Protein AF-A7T9H0-F1 (afdb_monomer_lite)

InterPro domains:
  IPR024317 Dynein heavy chain, AAA module D4 [PF12780] (2-91)
  IPR024743 Dynein heavy chain, coiled coil stalk [PF12777] (94-175)
  IPR026983 Dynein heavy chain [PTHR22878] (1-92)
  IPR027417 P-loop containing nucleoside triphosphate hydrolase [G3DSA:3.40.50.300] (1-113)

Foldseek 3Di:
DDQEAEQEDDDDVPDDPLNLLVSVLVVLCVCALVVRRYDYDDDPVNPPDPVSVVQVVCCVPPVDGPPSDDPVSVVVSLVSRVVVCVVVVNDPQDDPDDVSVVVLVPDPCNVVCLVPPPLQPDDPVNLVVCVVLVPDPCLDLVNVCVVPVVVSVVSVSSVVSSVSNVVSVVCVVVVD

Organism: Nematostella vectensis (NCBI:txid45351)

Structure (mmCIF, N/CA/C/O backbone):
data_AF-A7T9H0-F1
#
_entry.id   AF-A7T9H0-F1
#
loop_
_atom_site.group_PDB
_atom_site.id
_atom_site.type_symbol
_atom_site.label_atom_id
_atom_site.label_alt_id
_atom_site.label_comp_id
_atom_site.label_asym_id
_atom_site.label_entity_id
_atom_site.label_seq_id
_atom_site.pdbx_PDB_ins_code
_atom_site.Cartn_x
_atom_site.Cartn_y
_atom_site.Cartn_z
_atom_site.occupancy
_atom_site.B_iso_or_equiv
_atom_site.auth_seq_id
_atom_site.auth_comp_id
_atom_site.auth_asym_id
_atom_site.auth_atom_id
_atom_site.pdbx_PDB_model_num
ATOM 1 N N . MET A 1 1 ? -24.274 -22.490 3.504 1.00 41.00 1 MET A N 1
ATOM 2 C CA . MET A 1 1 ? -24.130 -21.445 4.538 1.00 41.00 1 MET A CA 1
ATOM 3 C C . MET A 1 1 ? -22.995 -20.549 4.092 1.00 41.00 1 MET A C 1
ATOM 5 O O . MET A 1 1 ? -21.945 -21.077 3.752 1.00 41.00 1 MET A O 1
ATOM 9 N N . SER A 1 2 ? -23.255 -19.256 3.930 1.00 52.38 2 SER A N 1
ATOM 10 C CA . SER A 1 2 ? -22.350 -18.300 3.282 1.00 52.38 2 SER A CA 1
ATOM 11 C C . SER A 1 2 ? -20.973 -18.296 3.957 1.00 52.38 2 SER A C 1
ATOM 13 O O . SER A 1 2 ? -20.892 -18.159 5.170 1.00 52.38 2 SER A O 1
ATOM 15 N N . ALA A 1 3 ? -19.904 -18.488 3.180 1.00 75.00 3 ALA A N 1
ATOM 16 C CA . ALA A 1 3 ? -18.542 -18.778 3.648 1.00 75.00 3 ALA A CA 1
ATOM 17 C C . ALA A 1 3 ? -17.774 -17.558 4.208 1.00 75.00 3 ALA A C 1
ATOM 19 O O . ALA A 1 3 ? -16.554 -17.488 4.072 1.00 75.00 3 ALA A O 1
ATOM 20 N N . TYR A 1 4 ? -18.482 -16.592 4.799 1.00 85.00 4 TYR A N 1
ATOM 21 C CA . TYR A 1 4 ? -17.909 -15.348 5.310 1.00 85.00 4 TYR A CA 1
ATOM 22 C C . TYR A 1 4 ? -18.081 -15.256 6.824 1.00 85.00 4 TYR A C 1
ATOM 24 O O . TYR A 1 4 ? -19.176 -15.457 7.352 1.00 85.00 4 TYR A O 1
ATOM 32 N N . LYS A 1 5 ? -16.997 -14.916 7.517 1.00 90.62 5 LYS A N 1
ATOM 33 C CA . LYS A 1 5 ? -16.982 -14.631 8.947 1.00 90.62 5 LYS A CA 1
ATOM 34 C C . LYS A 1 5 ? -17.479 -13.211 9.187 1.00 90.62 5 LYS A C 1
ATOM 36 O O . LYS A 1 5 ? -16.995 -12.274 8.565 1.00 90.62 5 LYS A O 1
ATOM 41 N N . CYS A 1 6 ? -18.441 -13.045 10.086 1.00 93.19 6 CYS A N 1
ATOM 42 C CA . CYS A 1 6 ? -18.877 -11.719 10.509 1.00 93.19 6 CYS A CA 1
ATOM 43 C C . CYS A 1 6 ? -17.947 -11.215 11.619 1.00 93.19 6 CYS A C 1
ATOM 45 O O . CYS A 1 6 ? -17.745 -11.914 12.612 1.00 93.19 6 CYS A O 1
ATOM 47 N N . PHE A 1 7 ? -17.390 -10.021 11.447 1.00 95.94 7 PHE A N 1
ATOM 48 C CA . PHE A 1 7 ? -16.675 -9.277 12.476 1.00 95.94 7 PHE A CA 1
ATOM 49 C C . PHE A 1 7 ? -17.556 -8.100 12.898 1.00 95.94 7 PHE A C 1
ATOM 51 O O . PHE A 1 7 ? -18.021 -7.340 12.050 1.00 95.94 7 PHE A O 1
ATOM 58 N N . GLN A 1 8 ? -17.799 -7.955 14.196 1.00 94.31 8 GLN A N 1
ATOM 59 C CA . GLN A 1 8 ? -18.547 -6.846 14.786 1.00 94.31 8 GLN A CA 1
ATOM 60 C C . GLN A 1 8 ? -17.757 -6.302 15.967 1.00 94.31 8 GLN A C 1
ATOM 62 O O . GLN A 1 8 ? -17.102 -7.074 16.666 1.00 94.31 8 GLN A O 1
ATOM 67 N N . ILE A 1 9 ? -17.842 -4.992 16.201 1.00 94.38 9 ILE A N 1
ATOM 68 C CA . ILE A 1 9 ? -17.275 -4.405 17.415 1.00 94.38 9 ILE A CA 1
ATOM 69 C C . ILE A 1 9 ? -18.249 -4.535 18.586 1.00 94.38 9 ILE A C 1
ATOM 71 O O . ILE A 1 9 ? -19.459 -4.341 18.446 1.00 94.38 9 ILE A O 1
ATOM 75 N N . GLU A 1 10 ? -17.715 -4.849 19.759 1.00 91.81 10 GLU A N 1
ATOM 76 C CA . GLU A 1 10 ? -18.489 -4.945 20.992 1.00 91.81 10 GLU A CA 1
ATOM 77 C C . GLU A 1 10 ? -18.168 -3.741 21.872 1.00 91.81 10 GLU A C 1
ATOM 79 O O . GLU A 1 10 ? -17.072 -3.620 22.423 1.00 91.81 10 GLU A O 1
ATOM 84 N N . LEU A 1 11 ? -19.135 -2.830 22.006 1.00 92.94 11 LEU A N 1
ATOM 85 C CA . LEU A 1 11 ? -18.966 -1.673 22.875 1.00 92.94 11 LEU A CA 1
ATOM 86 C C . LEU A 1 11 ? -18.857 -2.131 24.330 1.00 92.94 11 LEU A C 1
ATOM 88 O O . LEU A 1 11 ? -19.768 -2.747 24.886 1.00 92.94 11 LEU A O 1
ATOM 92 N N . THR A 1 12 ? -17.750 -1.769 24.966 1.00 92.88 12 THR A N 1
ATOM 93 C CA . THR A 1 12 ? -17.538 -1.953 26.402 1.00 92.88 12 THR A CA 1
ATOM 94 C C . THR A 1 12 ? -17.593 -0.612 27.127 1.00 92.88 12 THR A C 1
ATOM 96 O O . THR A 1 12 ? -17.593 0.466 26.526 1.00 92.88 12 THR A O 1
ATOM 99 N N . ARG A 1 13 ? -17.683 -0.645 28.460 1.00 93.38 13 ARG A N 1
ATOM 100 C CA . ARG A 1 13 ? -17.658 0.588 29.250 1.00 93.38 13 ARG A CA 1
ATOM 101 C C . ARG A 1 13 ? -16.301 1.277 29.070 1.00 93.38 13 ARG A C 1
ATOM 103 O O . ARG A 1 13 ? -15.289 0.725 29.484 1.00 93.38 13 ARG A O 1
ATOM 110 N N . GLY A 1 14 ? -16.313 2.495 28.531 1.00 91.62 14 GLY A N 1
ATOM 111 C CA . GLY A 1 14 ? -15.094 3.256 28.238 1.00 91.62 14 GLY A CA 1
ATOM 112 C C . GLY A 1 14 ? -14.502 2.979 26.856 1.00 91.62 14 GLY A C 1
ATOM 113 O O . GLY A 1 14 ? -13.351 3.328 26.633 1.00 91.62 14 GLY A O 1
ATOM 114 N N . TYR A 1 15 ? -15.264 2.362 25.949 1.00 95.19 15 TYR A N 1
ATOM 115 C CA . TYR A 1 15 ? -14.856 2.203 24.557 1.00 95.19 15 TYR A CA 1
ATOM 116 C C . TYR A 1 15 ? -14.623 3.569 23.906 1.00 95.19 15 TYR A C 1
ATOM 118 O O . TYR A 1 15 ? -15.530 4.402 23.863 1.00 95.19 15 TYR A O 1
ATOM 126 N N . ASP A 1 16 ? -13.407 3.789 23.426 1.00 95.81 16 ASP A N 1
ATOM 127 C CA . ASP A 1 16 ? -12.950 5.041 22.839 1.00 95.81 16 ASP A CA 1
ATOM 128 C C . ASP A 1 16 ? -12.331 4.805 21.451 1.00 95.81 16 ASP A C 1
ATOM 130 O O . ASP A 1 16 ? -12.377 3.708 20.889 1.00 95.81 16 ASP A O 1
ATOM 134 N N . TYR A 1 17 ? -11.751 5.857 20.876 1.00 96.50 17 TYR A N 1
ATOM 135 C CA . TYR A 1 17 ? -11.111 5.793 19.564 1.00 96.50 17 TYR A CA 1
ATOM 136 C C . TYR A 1 17 ? -9.900 4.864 19.501 1.00 96.50 17 TYR A C 1
ATOM 138 O O . TYR A 1 17 ? -9.672 4.217 18.478 1.00 96.50 17 TYR A O 1
ATOM 146 N N . SER A 1 18 ? -9.156 4.738 20.599 1.00 96.06 18 SER A N 1
ATOM 147 C CA . SER A 1 18 ? -8.031 3.810 20.675 1.00 96.06 18 SER A CA 1
ATOM 148 C C . SER A 1 18 ? -8.525 2.364 20.628 1.00 96.06 18 SER A C 1
ATOM 150 O O . SER A 1 18 ? -8.053 1.570 19.815 1.00 96.06 18 SER A O 1
ATOM 152 N N . ALA A 1 19 ? -9.549 2.039 21.427 1.00 96.94 19 ALA A N 1
ATOM 153 C CA . ALA A 1 19 ? -10.170 0.715 21.429 1.00 96.94 19 ALA A CA 1
ATOM 154 C C . ALA A 1 19 ? -10.729 0.332 20.047 1.00 96.94 19 ALA A C 1
ATOM 156 O O . ALA A 1 19 ? -10.549 -0.802 19.601 1.00 96.94 19 ALA A O 1
ATOM 157 N N . PHE A 1 20 ? -11.338 1.288 19.341 1.00 97.50 20 PHE A N 1
ATOM 158 C CA . PHE A 1 20 ? -11.800 1.086 17.969 1.00 97.50 20 PHE A CA 1
ATOM 159 C C . PHE A 1 20 ? -10.672 0.750 17.000 1.00 97.50 20 PHE A C 1
ATOM 161 O O . PHE A 1 20 ? -10.762 -0.230 16.260 1.00 97.50 20 PHE A O 1
ATOM 168 N N . ARG A 1 21 ? -9.578 1.513 17.034 1.00 97.31 21 ARG A N 1
ATOM 169 C CA . ARG A 1 21 ? -8.404 1.237 16.198 1.00 97.31 21 ARG A CA 1
ATOM 170 C C . ARG A 1 21 ? -7.785 -0.125 16.506 1.00 97.31 21 ARG A C 1
ATOM 172 O O . ARG A 1 21 ? -7.399 -0.831 15.578 1.00 97.31 21 ARG A O 1
ATOM 179 N N . GLU A 1 22 ? -7.773 -0.553 17.764 1.00 97.12 22 GLU A N 1
ATOM 180 C CA . GLU A 1 22 ? -7.350 -1.908 18.134 1.00 97.12 22 GLU A CA 1
ATOM 181 C C . GLU A 1 22 ? -8.261 -3.000 17.546 1.00 97.12 22 GLU A C 1
ATOM 183 O O . GLU A 1 22 ? -7.778 -4.042 17.096 1.00 97.12 22 GLU A O 1
ATOM 188 N N . ASP A 1 23 ? -9.575 -2.777 17.475 1.00 97.44 23 ASP A N 1
ATOM 189 C CA . ASP A 1 23 ? -10.478 -3.706 16.788 1.00 97.44 23 ASP A CA 1
ATOM 190 C C . AS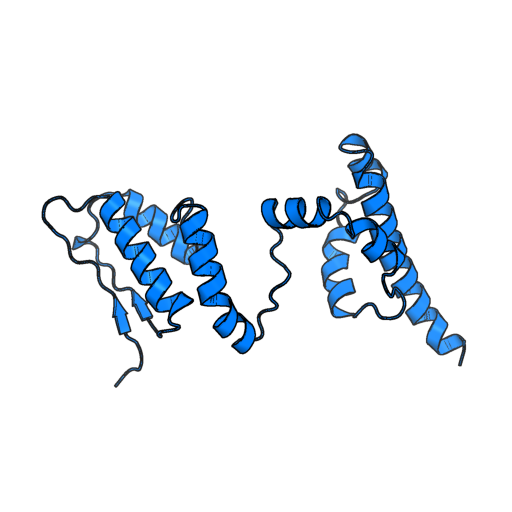P A 1 23 ? -10.274 -3.705 15.269 1.00 97.44 23 ASP A C 1
ATOM 192 O O . ASP A 1 23 ? -10.310 -4.772 14.649 1.00 97.44 23 ASP A O 1
ATOM 196 N N . LEU A 1 24 ? -9.966 -2.553 14.666 1.00 97.25 24 LEU A N 1
ATOM 197 C CA . LEU A 1 24 ? -9.572 -2.490 13.258 1.00 97.25 24 LEU A CA 1
ATOM 198 C C . LEU A 1 24 ? -8.290 -3.290 13.002 1.00 97.25 24 LEU A C 1
ATOM 200 O O . LEU A 1 24 ? -8.257 -4.080 12.061 1.00 97.25 24 LEU A O 1
ATOM 204 N N . LYS A 1 25 ? -7.260 -3.178 13.853 1.00 97.12 25 LYS A N 1
ATOM 205 C CA . LYS A 1 25 ? -6.042 -4.005 13.732 1.00 97.12 25 LYS A CA 1
ATOM 206 C C . LYS A 1 25 ? -6.375 -5.501 13.711 1.00 97.12 25 LYS A C 1
ATOM 208 O O . LYS A 1 25 ? -5.878 -6.230 12.852 1.00 97.12 25 LYS A O 1
ATOM 213 N N . LYS A 1 26 ? -7.262 -5.960 14.604 1.00 96.31 26 LYS A N 1
ATOM 214 C CA . LYS A 1 26 ? -7.730 -7.361 14.630 1.00 96.31 26 LYS A CA 1
ATOM 215 C C . LYS A 1 26 ? -8.487 -7.737 13.357 1.00 96.31 26 LYS A C 1
ATOM 217 O O . LYS A 1 26 ? -8.290 -8.837 12.844 1.00 96.31 26 LYS A O 1
ATOM 222 N N . LEU A 1 27 ? -9.337 -6.847 12.844 1.00 96.44 27 LEU A N 1
ATOM 223 C CA . LEU A 1 27 ? -10.040 -7.047 11.577 1.00 96.44 27 LEU A CA 1
ATOM 224 C C . LEU A 1 27 ? -9.047 -7.232 10.418 1.00 96.44 27 LEU A C 1
ATOM 226 O O . LEU A 1 27 ? -9.186 -8.184 9.651 1.00 96.44 27 LEU A O 1
ATOM 230 N N . TYR A 1 28 ? -8.027 -6.373 10.318 1.00 94.88 28 TYR A N 1
ATOM 231 C CA . TYR A 1 28 ? -6.967 -6.478 9.308 1.00 94.88 28 TYR A CA 1
ATOM 232 C C . TYR A 1 28 ? -6.157 -7.773 9.433 1.00 94.88 28 TYR A C 1
ATOM 234 O O . TYR A 1 28 ? -5.826 -8.383 8.417 1.00 94.88 28 TYR A O 1
ATOM 242 N N . ASP A 1 29 ? -5.869 -8.233 10.651 1.00 94.81 29 ASP A N 1
ATOM 243 C CA . ASP A 1 29 ? -5.200 -9.519 10.876 1.00 94.81 29 ASP A CA 1
ATOM 244 C C . ASP A 1 29 ? -6.064 -10.700 10.398 1.00 94.81 29 ASP A C 1
ATOM 246 O O . ASP A 1 29 ? -5.598 -11.563 9.653 1.00 94.81 29 ASP A O 1
ATOM 250 N N . VAL A 1 30 ? -7.350 -10.721 10.758 1.00 94.44 30 VAL A N 1
ATOM 251 C CA . VAL A 1 30 ? -8.275 -11.792 10.356 1.00 94.44 30 VAL A CA 1
ATOM 252 C C . VAL A 1 30 ? -8.483 -11.819 8.840 1.00 94.44 30 VAL A C 1
ATOM 254 O O . VAL A 1 30 ? -8.362 -12.875 8.218 1.00 94.44 30 VAL A O 1
ATOM 257 N N . ALA A 1 31 ? -8.764 -10.668 8.234 1.00 93.62 31 ALA A N 1
ATOM 258 C CA . ALA A 1 31 ? -9.052 -10.593 6.807 1.00 93.62 31 ALA A CA 1
ATOM 259 C C . ALA A 1 31 ? -7.786 -10.722 5.946 1.00 93.62 31 ALA A C 1
ATOM 261 O O . ALA A 1 31 ? -7.791 -11.411 4.929 1.00 93.62 31 ALA A O 1
ATOM 262 N N . GLY A 1 32 ? -6.703 -10.055 6.347 1.00 91.00 32 GLY A N 1
ATOM 263 C CA . GLY A 1 32 ? -5.474 -9.952 5.565 1.00 91.00 32 GLY A CA 1
ATOM 264 C C . GLY A 1 32 ? -4.472 -11.058 5.868 1.00 91.00 32 GLY A C 1
ATOM 265 O O . GLY A 1 32 ? -4.073 -11.787 4.965 1.00 91.00 32 GLY A O 1
ATOM 266 N N . VAL A 1 33 ? -4.043 -11.182 7.127 1.00 92.81 33 VAL A N 1
ATOM 267 C CA . VAL A 1 33 ? -2.957 -12.103 7.514 1.00 92.81 33 VAL A CA 1
ATOM 268 C C . VAL A 1 33 ? -3.441 -13.551 7.525 1.00 92.81 33 VAL A C 1
ATOM 270 O O . VAL A 1 33 ? -2.783 -14.429 6.972 1.00 92.81 33 VAL A O 1
ATOM 273 N N . LYS A 1 34 ? -4.607 -13.807 8.125 1.00 92.38 34 LYS A N 1
ATOM 274 C CA . LYS A 1 34 ? -5.209 -15.149 8.161 1.00 92.38 34 LYS A CA 1
ATOM 275 C C . LYS A 1 34 ? -5.936 -15.512 6.864 1.00 92.38 34 LYS A C 1
ATOM 277 O O . LYS A 1 34 ? -6.234 -16.685 6.656 1.00 92.38 34 LYS A O 1
ATOM 282 N N . GLY A 1 35 ? -6.216 -14.530 6.003 1.00 90.62 35 GLY A N 1
ATOM 283 C CA . GLY A 1 35 ? -6.908 -14.739 4.730 1.00 90.62 35 GLY A CA 1
ATOM 284 C C . GLY A 1 35 ? -8.357 -15.200 4.883 1.00 90.62 35 GLY A C 1
ATOM 285 O O . GLY A 1 35 ? -8.891 -15.863 3.993 1.00 90.62 35 GLY A O 1
ATOM 286 N N . GLU A 1 36 ? -8.999 -14.912 6.018 1.00 92.44 36 GLU A N 1
ATOM 287 C CA . GLU A 1 36 ? -10.381 -15.318 6.251 1.00 92.44 36 GLU A CA 1
ATOM 288 C C . GLU A 1 36 ? -11.333 -14.362 5.521 1.00 92.44 36 GLU A C 1
ATOM 290 O O . GLU A 1 36 ? -11.334 -13.152 5.760 1.00 92.44 36 GLU A O 1
ATOM 295 N N . ASN A 1 37 ? -12.200 -14.906 4.664 1.00 91.94 37 ASN A N 1
ATOM 296 C CA . ASN A 1 37 ? -13.285 -14.148 4.042 1.00 91.94 37 ASN A CA 1
ATOM 297 C C . ASN A 1 37 ? -14.150 -13.501 5.131 1.00 91.94 37 ASN A C 1
ATOM 299 O O . ASN A 1 37 ? -14.877 -14.199 5.839 1.00 91.94 37 ASN A O 1
ATOM 303 N N . THR A 1 38 ? -14.071 -12.178 5.270 1.00 94.25 38 THR A N 1
ATOM 304 C CA . THR A 1 38 ? -14.635 -11.458 6.418 1.00 94.25 38 THR A CA 1
ATOM 305 C C . THR A 1 38 ? -15.591 -10.360 5.969 1.00 94.25 38 THR A C 1
ATOM 307 O O . THR A 1 38 ? -15.320 -9.630 5.019 1.00 94.25 38 THR A O 1
ATOM 310 N N . VAL A 1 39 ? -16.718 -10.244 6.667 1.00 95.00 39 VAL A N 1
ATOM 311 C CA . VAL A 1 39 ? -17.668 -9.134 6.568 1.00 95.00 39 VAL A CA 1
ATOM 312 C C . VAL A 1 39 ? -17.553 -8.329 7.850 1.00 95.00 39 VAL A C 1
ATOM 314 O O . VAL A 1 39 ? -17.812 -8.858 8.928 1.00 95.00 39 VAL A O 1
ATOM 317 N N . PHE A 1 40 ? -17.181 -7.058 7.736 1.00 95.75 40 PHE A N 1
ATOM 318 C CA . PHE A 1 40 ? -17.220 -6.137 8.862 1.00 95.75 40 PHE A CA 1
ATOM 319 C C . PHE A 1 40 ? -18.608 -5.497 8.951 1.00 95.75 40 PHE A C 1
ATOM 321 O O . PHE A 1 40 ? -19.035 -4.803 8.029 1.00 95.75 40 PHE A O 1
ATOM 328 N N . LEU A 1 41 ? -19.325 -5.764 10.042 1.00 94.69 41 LEU A N 1
ATOM 329 C CA . LEU A 1 41 ? -20.640 -5.196 10.312 1.00 94.69 41 LEU A CA 1
ATOM 330 C C . LEU A 1 41 ? -20.513 -4.099 11.374 1.00 94.69 41 LEU A C 1
ATOM 332 O O . LEU A 1 41 ? -20.198 -4.369 12.533 1.00 94.69 41 LEU A O 1
ATOM 336 N N . PHE A 1 42 ? -20.780 -2.869 10.941 1.00 94.88 42 PHE A N 1
ATOM 337 C CA . PHE A 1 42 ? -20.693 -1.651 11.736 1.00 94.88 42 PHE A CA 1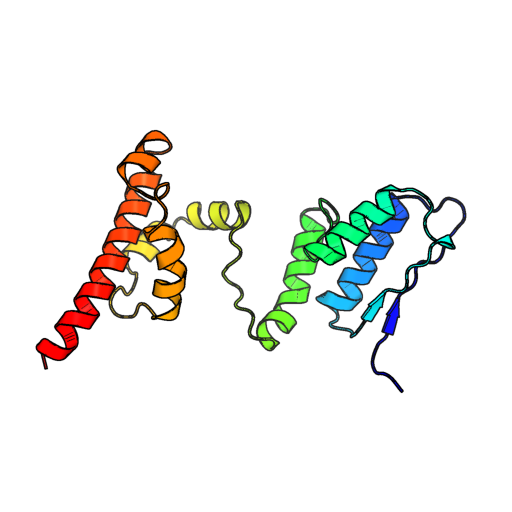
ATOM 338 C C . PHE A 1 42 ? -22.019 -0.881 11.647 1.00 94.88 42 PHE A C 1
ATOM 340 O O . PHE A 1 42 ? -22.513 -0.631 10.545 1.00 94.88 42 PHE A O 1
ATOM 347 N N . THR A 1 43 ? -22.622 -0.558 12.790 1.00 92.81 43 THR A N 1
ATOM 348 C CA . THR A 1 43 ? -23.935 0.097 12.905 1.00 92.81 43 THR A CA 1
ATOM 349 C C . THR A 1 43 ? -23.816 1.499 13.493 1.00 92.81 43 THR A C 1
ATOM 351 O O . THR A 1 43 ? -22.839 1.841 14.150 1.00 92.81 43 THR A O 1
ATOM 354 N N . ASP A 1 44 ? -24.845 2.319 13.300 1.00 92.75 44 ASP A N 1
ATOM 355 C CA . ASP A 1 44 ? -24.927 3.674 13.856 1.00 92.75 44 ASP A CA 1
ATOM 356 C C . ASP A 1 44 ? -24.833 3.698 15.390 1.00 92.75 44 ASP A C 1
ATOM 358 O O . ASP A 1 44 ? -24.161 4.549 15.964 1.00 92.75 44 ASP A O 1
ATOM 362 N N . THR A 1 45 ? -25.419 2.702 16.056 1.00 92.50 45 THR A N 1
ATOM 363 C CA . THR A 1 45 ? -25.330 2.514 17.515 1.00 92.50 45 THR A CA 1
ATOM 364 C C . THR A 1 45 ? -23.909 2.287 18.036 1.00 92.50 45 THR A C 1
ATOM 366 O O . THR A 1 45 ? -23.676 2.425 19.235 1.00 92.50 45 THR A O 1
ATOM 369 N N . GLN A 1 46 ? -22.971 1.917 17.161 1.00 93.31 46 GLN A N 1
ATOM 370 C CA . GLN A 1 46 ? -21.572 1.658 17.492 1.00 93.31 46 GLN A CA 1
ATOM 371 C C . GLN A 1 46 ? -20.671 2.891 17.302 1.00 93.31 46 GLN A C 1
ATOM 373 O O . GLN A 1 46 ? -19.493 2.849 17.659 1.00 93.31 46 GLN A O 1
ATOM 378 N N . ILE A 1 47 ? -21.205 3.996 16.770 1.00 94.06 47 ILE A N 1
ATOM 379 C CA . ILE A 1 47 ? -20.463 5.243 16.556 1.00 94.06 47 ILE A CA 1
ATOM 380 C C . ILE A 1 47 ? -20.401 6.013 17.878 1.00 94.06 47 ILE A C 1
ATOM 382 O O . ILE A 1 47 ? -21.357 6.678 18.273 1.00 94.06 47 ILE A O 1
ATOM 386 N N . VAL A 1 48 ? -19.266 5.912 18.574 1.00 93.75 48 VAL A N 1
ATOM 387 C CA . VAL A 1 48 ? -19.040 6.633 19.841 1.00 93.75 48 VAL A CA 1
ATOM 388 C C . VAL A 1 48 ? -18.514 8.049 19.595 1.00 93.75 48 VAL A C 1
ATOM 390 O O . VAL A 1 48 ? -18.884 8.973 20.317 1.00 93.75 48 VAL A O 1
ATOM 393 N N . VAL A 1 49 ? -17.672 8.223 18.573 1.00 94.75 49 VAL A N 1
ATOM 394 C CA . VAL A 1 49 ? -17.115 9.514 18.141 1.00 94.75 49 VAL A CA 1
ATOM 395 C C . VAL A 1 49 ? -17.079 9.590 16.609 1.00 94.75 49 VAL A C 1
ATOM 397 O O . VAL A 1 49 ? -17.081 8.552 15.939 1.00 94.75 49 VAL A O 1
ATOM 400 N N . GLU A 1 50 ? -17.078 10.800 16.043 1.00 94.00 50 GLU A N 1
ATOM 401 C CA . GLU A 1 50 ? -17.161 11.010 14.586 1.00 94.00 50 GLU A CA 1
ATOM 402 C C . GLU A 1 50 ? -15.929 10.477 13.842 1.00 94.00 50 GLU A C 1
ATOM 404 O O . GLU A 1 50 ? -16.053 9.977 12.723 1.00 94.00 50 GLU A O 1
ATOM 409 N N . GLU A 1 51 ? -14.763 10.478 14.490 1.00 96.12 51 GLU A N 1
ATOM 410 C CA . GLU A 1 51 ? -13.488 10.001 13.947 1.00 96.12 51 GLU A CA 1
ATOM 411 C C . GLU A 1 51 ? -13.534 8.520 13.527 1.00 96.12 51 GLU A C 1
ATOM 413 O O . GLU A 1 51 ? -12.752 8.086 12.680 1.00 96.12 51 GLU A O 1
ATOM 418 N N . PHE A 1 52 ? -14.483 7.728 14.051 1.00 97.12 52 PHE A N 1
ATOM 419 C CA . PHE A 1 52 ? -14.694 6.349 13.591 1.00 97.12 52 PHE A CA 1
ATOM 420 C C . PHE A 1 52 ? -15.069 6.343 12.109 1.00 97.12 52 PHE A C 1
ATOM 422 O O . PHE A 1 52 ? -14.548 5.542 11.338 1.00 97.12 52 PHE A O 1
ATOM 429 N N . LEU A 1 53 ? -15.954 7.256 11.695 1.00 96.62 53 LEU A N 1
ATOM 430 C CA . LEU A 1 53 ? -16.420 7.348 10.314 1.00 96.62 53 LEU A CA 1
ATOM 431 C C . LEU A 1 53 ? -15.312 7.799 9.364 1.00 96.62 53 LEU A C 1
ATOM 433 O O . LEU A 1 53 ? -15.310 7.382 8.206 1.00 96.62 53 LEU A O 1
ATOM 437 N N . GLU A 1 54 ? -14.357 8.599 9.842 1.00 96.19 54 GLU A N 1
ATOM 438 C CA . GLU A 1 54 ? -13.177 8.971 9.061 1.00 96.19 54 GLU A CA 1
ATOM 439 C C . GLU A 1 54 ? -12.318 7.744 8.743 1.00 96.19 54 GLU A C 1
ATOM 441 O O . GLU A 1 54 ? -11.988 7.506 7.578 1.00 96.19 54 GLU A O 1
ATOM 446 N N . ASP A 1 55 ? -12.023 6.917 9.750 1.00 97.00 55 ASP A N 1
ATOM 447 C CA . ASP A 1 55 ? -11.267 5.675 9.565 1.00 97.00 55 ASP A CA 1
ATOM 448 C C . ASP A 1 55 ? -12.032 4.683 8.672 1.00 97.00 55 ASP A C 1
ATOM 450 O O . ASP A 1 55 ? -11.444 4.121 7.749 1.00 97.00 55 ASP A O 1
ATOM 454 N N . ILE A 1 56 ? -13.352 4.527 8.851 1.00 96.38 56 ILE A N 1
ATOM 455 C CA . ILE A 1 56 ? -14.189 3.709 7.951 1.00 96.38 56 ILE A CA 1
ATOM 456 C C . ILE A 1 56 ? -14.110 4.219 6.508 1.00 96.38 56 ILE A C 1
ATOM 458 O O . ILE A 1 56 ? -13.949 3.431 5.575 1.00 96.38 56 ILE A O 1
ATOM 462 N N . ASN A 1 57 ? -14.193 5.532 6.299 1.00 95.19 57 ASN A N 1
ATOM 463 C CA . ASN A 1 57 ? -14.094 6.122 4.970 1.00 95.19 57 ASN A CA 1
ATOM 464 C C . ASN A 1 57 ? -12.703 5.906 4.348 1.00 95.19 57 ASN A C 1
ATOM 466 O O . ASN A 1 57 ? -12.602 5.645 3.149 1.00 95.19 57 ASN A O 1
ATOM 470 N N . ASN A 1 58 ? -11.635 5.959 5.145 1.00 94.62 58 ASN A N 1
ATOM 471 C CA . ASN A 1 58 ? -10.286 5.628 4.684 1.00 94.62 58 ASN A CA 1
ATOM 472 C C . ASN A 1 58 ? -10.199 4.151 4.245 1.00 94.62 58 ASN A C 1
ATOM 474 O O . ASN A 1 58 ? -9.769 3.877 3.123 1.00 94.62 58 ASN A O 1
ATOM 478 N N . ILE A 1 59 ? -10.744 3.213 5.033 1.00 94.75 59 ILE A N 1
ATOM 479 C CA . ILE A 1 59 ? -10.829 1.785 4.660 1.00 94.75 59 ILE A CA 1
ATOM 480 C C . ILE A 1 59 ? -11.585 1.598 3.338 1.00 94.75 59 ILE A C 1
ATOM 482 O O . ILE A 1 59 ? -11.134 0.853 2.472 1.00 94.75 59 ILE A O 1
ATOM 486 N N . LEU A 1 60 ? -12.721 2.273 3.150 1.00 93.06 60 LEU A N 1
ATOM 487 C CA . LEU A 1 60 ? -13.535 2.115 1.939 1.00 93.06 60 LEU A CA 1
ATOM 488 C C . LEU A 1 60 ? -12.874 2.705 0.683 1.00 93.06 60 LEU A C 1
ATOM 490 O O . LEU A 1 60 ? -13.063 2.168 -0.408 1.00 93.06 60 LEU A O 1
ATOM 494 N N . ASN A 1 61 ? -12.110 3.792 0.820 1.00 88.00 61 ASN A N 1
ATOM 495 C CA . ASN A 1 61 ? -11.496 4.479 -0.319 1.00 88.00 61 ASN A CA 1
ATOM 496 C C . ASN A 1 61 ? -10.127 3.911 -0.708 1.00 88.00 61 ASN A C 1
ATOM 498 O O . ASN A 1 61 ? -9.846 3.757 -1.897 1.00 88.00 61 ASN A O 1
ATOM 502 N N . SER A 1 62 ? -9.258 3.647 0.271 1.00 87.75 62 SER A N 1
ATOM 503 C CA . SER A 1 62 ? -7.875 3.206 0.034 1.00 87.75 62 SER A CA 1
ATOM 504 C C . SER A 1 62 ? -7.588 1.796 0.544 1.00 87.75 62 SER A C 1
ATOM 506 O O . SER A 1 62 ? -6.574 1.216 0.157 1.00 87.75 62 SER A O 1
ATOM 508 N N . GLY A 1 63 ? -8.451 1.237 1.395 1.00 88.38 63 GLY A N 1
ATOM 509 C CA . GLY A 1 63 ? -8.164 -0.007 2.108 1.00 88.38 63 GLY A CA 1
ATOM 510 C C . GLY A 1 63 ? -7.189 0.167 3.273 1.00 88.38 63 GLY A C 1
ATOM 511 O O . GLY A 1 63 ? -6.740 -0.837 3.821 1.00 88.38 63 GLY A O 1
ATOM 512 N N . GLU A 1 64 ? -6.854 1.398 3.672 1.00 87.81 64 GLU A N 1
ATOM 513 C CA . GLU A 1 64 ? -5.872 1.705 4.721 1.00 87.81 64 GLU A CA 1
ATOM 514 C C . GLU A 1 64 ? -6.412 2.755 5.694 1.00 87.81 64 GLU A C 1
ATOM 516 O O . GLU A 1 64 ? -7.064 3.705 5.277 1.00 87.81 64 GLU A O 1
ATOM 521 N N . VAL A 1 65 ? -6.062 2.629 6.976 1.00 94.06 65 VAL A N 1
ATOM 522 C CA . VAL A 1 65 ? -6.234 3.685 7.982 1.00 94.06 65 VAL A CA 1
ATOM 523 C C . VAL A 1 65 ? -4.871 4.309 8.314 1.00 94.06 65 VAL A C 1
ATOM 525 O O . VAL A 1 65 ? -3.964 3.582 8.732 1.00 94.06 65 VAL A O 1
ATOM 528 N N . PRO A 1 66 ? -4.697 5.636 8.168 1.00 91.50 66 PRO A N 1
ATOM 529 C CA . PRO A 1 66 ? -3.429 6.299 8.458 1.00 91.50 66 PRO A CA 1
ATOM 530 C C . PRO A 1 66 ? -2.982 6.128 9.913 1.00 91.50 66 PRO A C 1
ATOM 532 O O . PRO A 1 66 ? -3.747 6.377 10.850 1.00 91.50 66 PRO A O 1
ATOM 535 N N . ASN A 1 67 ? -1.705 5.781 10.097 1.00 93.06 67 ASN A N 1
ATOM 536 C CA . ASN A 1 67 ? -1.082 5.577 11.411 1.00 93.06 67 ASN A CA 1
ATOM 537 C C . ASN A 1 67 ? -1.854 4.573 12.289 1.00 93.06 67 ASN A C 1
ATOM 539 O O . ASN A 1 67 ? -1.975 4.771 13.496 1.00 93.06 67 ASN A O 1
ATOM 543 N N . LEU A 1 68 ? -2.441 3.536 11.677 1.00 95.75 68 LEU A N 1
ATOM 544 C CA . LEU A 1 68 ? -3.135 2.483 12.418 1.00 95.75 68 LEU A CA 1
ATOM 545 C C . LEU A 1 68 ? -2.156 1.570 13.158 1.00 95.75 68 LEU A C 1
ATOM 547 O O . LEU A 1 68 ? -2.433 1.182 14.285 1.00 95.75 68 LEU A O 1
ATOM 551 N N . PHE A 1 69 ? -1.033 1.230 12.526 1.00 93.81 69 PHE A N 1
ATOM 552 C CA . PHE A 1 69 ? -0.014 0.332 13.065 1.00 93.81 69 PHE A CA 1
ATOM 553 C C . PHE A 1 69 ? 1.252 1.101 13.425 1.00 93.81 69 PHE A C 1
ATOM 555 O O . PHE A 1 69 ? 1.675 1.983 12.673 1.00 93.81 69 PHE A O 1
ATOM 562 N N . GLU A 1 70 ? 1.895 0.699 14.519 1.00 92.81 70 GLU A N 1
ATOM 563 C CA . GLU A 1 70 ? 3.278 1.096 14.784 1.00 92.81 70 GLU A CA 1
ATOM 564 C C . GLU A 1 70 ? 4.232 0.439 13.764 1.00 92.81 70 GLU A C 1
ATOM 566 O O . GLU A 1 70 ? 3.884 -0.592 13.175 1.00 92.81 70 GLU A O 1
ATOM 571 N N . PRO A 1 71 ? 5.439 0.987 13.525 1.00 87.06 71 PRO A N 1
ATOM 572 C CA . PRO A 1 71 ? 6.350 0.487 12.491 1.00 87.06 71 PRO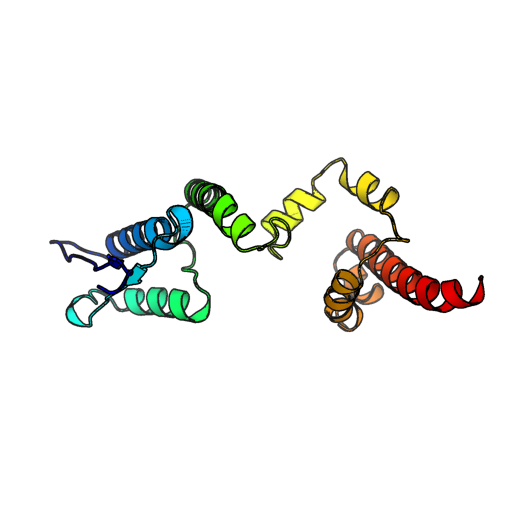 A CA 1
ATOM 573 C C . PRO A 1 71 ? 6.651 -1.016 12.588 1.00 87.06 71 PRO A C 1
ATOM 575 O O . PRO A 1 71 ? 6.664 -1.715 11.572 1.00 87.06 71 PRO A O 1
ATOM 578 N N . GLU A 1 72 ? 6.859 -1.526 13.803 1.00 89.19 72 GLU A N 1
ATOM 579 C CA . GLU A 1 72 ? 7.141 -2.941 14.051 1.00 89.19 72 GLU A CA 1
ATOM 580 C C . GLU A 1 72 ? 5.913 -3.830 13.796 1.00 89.19 72 GLU A C 1
ATOM 582 O O . GLU A 1 72 ? 6.037 -4.908 13.208 1.00 89.19 72 GLU A O 1
ATOM 587 N N . GLU A 1 73 ? 4.722 -3.376 14.204 1.00 92.50 73 GLU A N 1
ATOM 588 C CA . GLU A 1 73 ? 3.456 -4.080 13.961 1.00 92.50 73 GLU A CA 1
ATOM 589 C C . GLU A 1 73 ? 3.140 -4.130 12.466 1.00 92.50 73 GLU A C 1
ATOM 591 O O . GLU A 1 73 ? 2.740 -5.169 11.937 1.00 92.50 73 GLU A O 1
ATOM 596 N N . TYR A 1 74 ? 3.367 -3.013 11.775 1.00 89.06 74 TYR A N 1
ATOM 597 C CA . TYR A 1 74 ? 3.151 -2.901 10.345 1.00 89.06 74 TYR A CA 1
ATOM 598 C C . TYR A 1 74 ? 4.002 -3.928 9.597 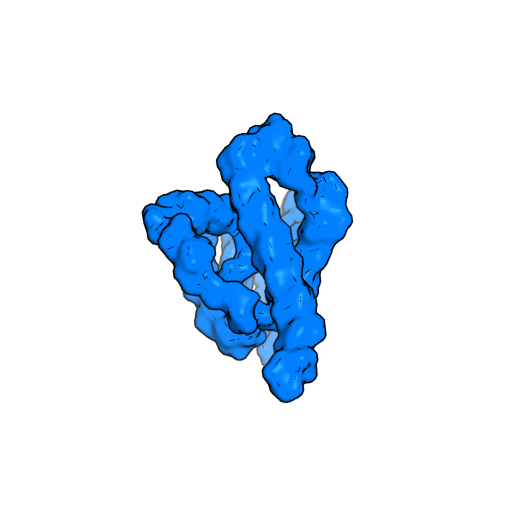1.00 89.06 74 TYR A C 1
ATOM 600 O O . TYR A 1 74 ? 3.459 -4.742 8.852 1.00 89.06 74 TYR A O 1
ATOM 608 N N . GLU A 1 75 ? 5.314 -3.976 9.859 1.00 86.31 75 GLU A N 1
ATOM 609 C CA . GLU A 1 75 ? 6.217 -4.978 9.275 1.00 86.31 75 GLU A CA 1
AT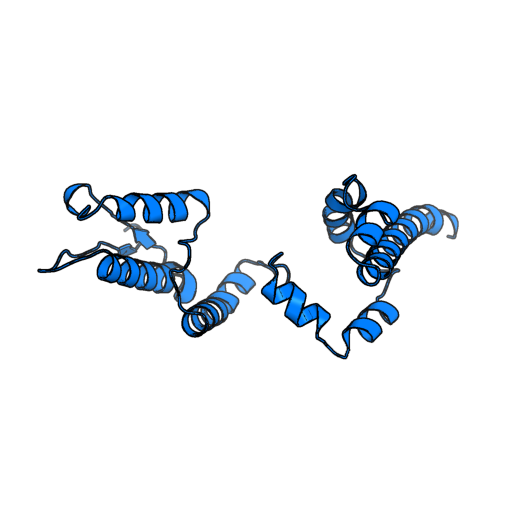OM 610 C C . GLU A 1 75 ? 5.751 -6.419 9.535 1.00 86.31 75 GLU A C 1
ATOM 612 O O . GLU A 1 75 ? 5.801 -7.261 8.632 1.00 86.31 75 GLU A O 1
ATOM 617 N N . ALA A 1 76 ? 5.246 -6.723 10.734 1.00 89.69 76 ALA A N 1
ATOM 618 C CA . ALA A 1 76 ? 4.705 -8.046 11.042 1.00 89.69 76 ALA A CA 1
ATOM 619 C C . ALA A 1 76 ? 3.486 -8.395 10.167 1.00 89.69 76 ALA A C 1
ATOM 621 O O . ALA A 1 76 ? 3.452 -9.476 9.570 1.00 89.69 76 ALA A O 1
ATOM 622 N N . VAL A 1 77 ? 2.532 -7.468 10.012 1.00 91.62 77 VAL A N 1
ATOM 623 C CA . VAL A 1 77 ? 1.356 -7.635 9.135 1.00 91.62 77 VAL A CA 1
ATOM 624 C C . VAL A 1 77 ? 1.778 -7.824 7.675 1.00 91.62 77 VAL A C 1
ATOM 626 O O . VAL A 1 77 ? 1.239 -8.679 6.965 1.00 91.62 77 VAL A O 1
ATOM 629 N N . LEU A 1 78 ? 2.790 -7.086 7.212 1.00 86.62 78 LEU A N 1
ATOM 630 C CA . LEU A 1 78 ? 3.313 -7.250 5.855 1.00 86.62 78 LEU A CA 1
ATOM 631 C C . LEU A 1 78 ? 3.913 -8.635 5.636 1.00 86.62 78 LEU A C 1
ATOM 633 O O . LEU A 1 78 ? 3.623 -9.288 4.636 1.00 86.62 78 LEU A O 1
ATOM 637 N N . ASN A 1 79 ? 4.747 -9.093 6.566 1.00 88.50 79 ASN A N 1
ATOM 638 C CA . ASN A 1 79 ? 5.352 -10.417 6.483 1.00 88.50 79 ASN A CA 1
ATOM 639 C C . ASN A 1 79 ? 4.284 -11.521 6.513 1.00 88.50 79 ASN A C 1
ATOM 641 O O . ASN A 1 79 ? 4.392 -12.485 5.756 1.00 88.50 79 ASN A O 1
ATOM 645 N N . GLY A 1 80 ? 3.236 -11.344 7.322 1.00 90.25 80 GLY A N 1
ATOM 646 C CA . GLY A 1 80 ? 2.108 -12.269 7.410 1.00 90.25 80 GLY A CA 1
ATOM 647 C C . GLY A 1 80 ? 1.259 -12.344 6.136 1.00 90.25 80 GLY A C 1
ATOM 648 O O . GLY A 1 80 ? 0.791 -13.419 5.778 1.00 90.25 80 GLY A O 1
ATOM 649 N N . THR A 1 81 ? 1.105 -11.235 5.410 1.00 90.44 81 THR A N 1
ATOM 650 C CA . THR A 1 81 ? 0.285 -11.171 4.181 1.00 90.44 81 THR A CA 1
ATOM 651 C C . THR A 1 81 ? 1.019 -11.627 2.915 1.00 90.44 81 THR A C 1
ATOM 653 O O . THR A 1 81 ? 0.374 -12.008 1.936 1.00 90.44 81 THR A O 1
ATOM 656 N N . ARG A 1 82 ? 2.362 -11.641 2.910 1.00 86.94 82 ARG A N 1
ATOM 657 C CA . ARG A 1 82 ? 3.179 -12.027 1.737 1.00 86.94 82 ARG A CA 1
ATOM 658 C C . ARG A 1 82 ? 2.825 -13.388 1.119 1.00 86.94 82 ARG A C 1
ATOM 660 O O . ARG A 1 82 ? 2.717 -13.435 -0.107 1.00 86.94 82 ARG A O 1
ATOM 667 N N . PRO A 1 83 ? 2.637 -14.483 1.883 1.00 88.62 83 PRO A N 1
ATOM 668 C CA . PRO A 1 83 ? 2.335 -15.791 1.302 1.00 88.62 83 PRO A CA 1
ATOM 669 C C . PRO A 1 83 ? 1.041 -15.782 0.480 1.00 88.62 83 PRO A C 1
ATOM 671 O O . PRO A 1 83 ? 1.042 -16.231 -0.665 1.00 88.62 83 PRO A O 1
ATOM 674 N N . LEU A 1 84 ? -0.025 -15.194 1.033 1.00 87.25 84 LEU A N 1
ATOM 675 C CA . LEU A 1 84 ? -1.327 -15.083 0.372 1.00 87.25 84 LEU A CA 1
ATOM 676 C C . LEU A 1 84 ? -1.280 -14.116 -0.814 1.00 87.25 84 LEU A C 1
ATOM 678 O O . LEU A 1 84 ? -1.836 -14.405 -1.870 1.00 87.25 84 LEU A O 1
ATOM 682 N N . ALA A 1 85 ? -0.563 -12.996 -0.683 1.00 85.81 85 ALA A N 1
ATOM 683 C CA . ALA A 1 85 ? -0.351 -12.063 -1.787 1.00 85.81 85 ALA A CA 1
ATOM 684 C C . ALA A 1 85 ? 0.365 -12.742 -2.967 1.00 85.81 85 ALA A C 1
ATOM 686 O O . ALA A 1 85 ? -0.041 -12.586 -4.120 1.00 85.81 85 ALA A O 1
ATOM 687 N N . LYS A 1 86 ? 1.388 -13.554 -2.682 1.00 84.75 86 LYS A N 1
ATOM 688 C CA . LYS A 1 86 ? 2.116 -14.333 -3.687 1.00 84.75 86 LYS A CA 1
ATOM 689 C C . LYS A 1 86 ? 1.230 -15.381 -4.358 1.00 84.75 86 LYS A C 1
ATOM 691 O O . LYS A 1 86 ? 1.291 -15.522 -5.578 1.00 84.75 86 LYS A O 1
ATOM 696 N N . GLU A 1 87 ? 0.410 -16.094 -3.588 1.00 86.38 87 GLU A N 1
ATOM 697 C CA . GLU A 1 87 ? -0.566 -17.054 -4.119 1.00 86.38 87 GLU A CA 1
ATOM 698 C C . GLU A 1 87 ? -1.607 -16.369 -5.018 1.00 86.38 87 GLU A C 1
ATOM 700 O O . GLU A 1 87 ? -1.932 -16.874 -6.091 1.00 86.38 87 GLU A O 1
ATOM 705 N N . ALA A 1 88 ? -2.034 -15.158 -4.652 1.00 83.56 88 ALA A N 1
ATOM 706 C CA . ALA A 1 88 ? -2.907 -14.308 -5.459 1.00 83.56 88 ALA A CA 1
ATOM 707 C C . ALA A 1 88 ? -2.210 -13.669 -6.683 1.00 83.56 88 ALA A C 1
ATOM 709 O O . ALA A 1 88 ? -2.830 -12.896 -7.415 1.00 83.56 88 ALA A O 1
ATOM 710 N N . GLY A 1 89 ? -0.927 -13.965 -6.925 1.00 80.50 89 GLY A N 1
ATOM 711 C CA . GLY A 1 89 ? -0.164 -13.433 -8.056 1.00 80.50 89 GLY A CA 1
ATOM 712 C C . GLY A 1 89 ? 0.239 -11.962 -7.913 1.00 80.50 89 GLY A C 1
ATOM 713 O O . GLY A 1 89 ? 0.601 -11.329 -8.908 1.00 80.50 89 GLY A O 1
ATOM 714 N N . ILE A 1 90 ? 0.191 -11.406 -6.700 1.00 76.31 90 ILE A N 1
ATOM 715 C CA . ILE A 1 90 ? 0.648 -10.047 -6.405 1.00 76.31 90 ILE A CA 1
ATOM 716 C C . ILE A 1 90 ? 2.180 -10.077 -6.254 1.00 76.31 90 ILE A C 1
ATOM 718 O O . ILE A 1 90 ? 2.701 -10.764 -5.373 1.00 76.31 90 ILE A O 1
ATOM 722 N N . PRO A 1 91 ? 2.936 -9.359 -7.105 1.00 69.06 91 PRO A N 1
ATOM 723 C CA . PRO A 1 91 ? 4.393 -9.356 -7.038 1.00 69.06 91 PRO A CA 1
ATOM 724 C C . PRO A 1 91 ? 4.895 -8.646 -5.771 1.00 69.06 91 PRO A C 1
ATOM 726 O O . PRO A 1 91 ? 4.471 -7.533 -5.470 1.00 69.06 91 PRO A O 1
ATOM 729 N N . GLU A 1 92 ? 5.866 -9.252 -5.079 1.00 62.75 92 GLU A N 1
ATOM 730 C CA . GLU A 1 92 ? 6.457 -8.755 -3.818 1.00 62.75 92 GLU A CA 1
ATOM 731 C C . GLU A 1 92 ? 7.185 -7.395 -3.937 1.00 62.75 92 GLU A C 1
ATOM 733 O O . GLU A 1 92 ? 7.615 -6.841 -2.929 1.00 62.75 92 GLU A O 1
ATOM 738 N N . GLY A 1 93 ? 7.357 -6.853 -5.150 1.00 57.53 93 GLY A N 1
ATOM 739 C CA . GLY A 1 93 ? 8.425 -5.890 -5.443 1.00 57.53 93 GLY A CA 1
ATOM 740 C C . GLY A 1 93 ? 8.057 -4.427 -5.694 1.00 57.53 93 GLY A C 1
ATOM 741 O O . GLY A 1 93 ? 8.961 -3.601 -5.673 1.00 57.53 93 GLY A O 1
ATOM 742 N N . ASP A 1 94 ? 6.797 -4.057 -5.920 1.00 54.25 94 ASP A N 1
ATOM 743 C CA . ASP A 1 94 ? 6.494 -2.703 -6.415 1.00 54.25 94 ASP A CA 1
ATOM 744 C C . ASP A 1 94 ? 5.588 -1.935 -5.448 1.00 54.25 94 ASP A C 1
ATOM 746 O O . ASP A 1 94 ? 4.445 -1.618 -5.782 1.00 54.25 94 ASP A O 1
ATOM 750 N N . ARG A 1 95 ? 6.094 -1.586 -4.257 1.00 59.69 95 ARG A N 1
ATOM 751 C CA . ARG A 1 95 ? 5.505 -0.455 -3.531 1.00 59.69 95 ARG A CA 1
ATOM 752 C C . ARG A 1 95 ? 6.187 0.838 -3.964 1.00 59.69 95 ARG A C 1
ATOM 754 O O . ARG A 1 95 ? 7.381 1.009 -3.724 1.00 59.69 95 ARG A O 1
ATOM 761 N N . PRO A 1 96 ? 5.462 1.768 -4.601 1.00 65.50 96 PRO A N 1
ATOM 762 C CA . PRO A 1 96 ? 5.994 3.077 -4.951 1.00 65.50 96 PRO A CA 1
ATOM 763 C C . PRO A 1 96 ? 6.006 4.014 -3.726 1.00 65.50 96 PRO A C 1
ATOM 765 O O . PRO A 1 96 ? 5.541 5.148 -3.821 1.00 65.50 96 PRO A O 1
ATOM 768 N N . ASP A 1 97 ? 6.499 3.546 -2.575 1.00 76.31 97 ASP A N 1
ATOM 769 C CA . ASP A 1 97 ? 6.624 4.334 -1.346 1.00 76.31 97 ASP A CA 1
ATOM 770 C C . ASP A 1 97 ? 8.076 4.777 -1.093 1.00 76.31 97 ASP A C 1
ATOM 772 O O . ASP A 1 97 ? 9.046 4.182 -1.576 1.00 76.31 97 ASP A O 1
ATOM 776 N N . TRP A 1 98 ? 8.229 5.883 -0.361 1.00 73.94 98 TRP A N 1
ATOM 777 C CA . TRP A 1 98 ? 9.535 6.490 -0.109 1.00 73.94 98 TRP A CA 1
ATOM 778 C C . TRP A 1 98 ? 10.461 5.639 0.781 1.00 73.94 98 TRP A C 1
ATOM 780 O O . TRP A 1 98 ? 11.638 5.529 0.426 1.00 73.94 98 TRP A O 1
ATOM 790 N N . PRO A 1 99 ? 10.003 5.021 1.890 1.00 78.56 99 PRO A N 1
ATOM 791 C CA . PRO A 1 99 ? 10.820 4.082 2.666 1.00 78.56 99 PRO A CA 1
ATOM 792 C C . PRO A 1 99 ? 11.444 2.962 1.823 1.00 78.56 99 PRO A C 1
ATOM 794 O O . PRO A 1 99 ? 12.665 2.781 1.857 1.00 78.56 99 PRO A O 1
ATOM 797 N N . SER A 1 100 ? 10.643 2.278 1.002 1.00 76.94 100 SER A N 1
ATOM 798 C CA . SER A 1 100 ? 11.114 1.224 0.095 1.00 76.94 100 SER A CA 1
ATOM 799 C C . SER A 1 100 ? 12.161 1.752 -0.891 1.00 76.94 100 SER A C 1
ATOM 801 O O . SER A 1 100 ? 13.228 1.152 -1.066 1.00 76.94 100 SER A O 1
ATOM 803 N N . ALA A 1 101 ? 11.908 2.925 -1.486 1.00 82.06 101 ALA A N 1
ATOM 804 C CA . ALA A 1 101 ? 12.856 3.579 -2.386 1.00 82.06 101 ALA A CA 1
ATOM 805 C C . ALA A 1 101 ? 14.172 3.955 -1.682 1.00 82.06 101 ALA A C 1
ATOM 807 O O . ALA A 1 101 ? 15.250 3.772 -2.247 1.00 82.06 101 ALA A O 1
ATOM 808 N N . LYS A 1 102 ? 14.110 4.443 -0.437 1.00 81.62 102 LYS A N 1
ATOM 809 C CA . LYS A 1 102 ? 15.289 4.822 0.353 1.00 81.62 102 LYS A CA 1
ATOM 810 C C . LYS A 1 102 ? 16.161 3.610 0.678 1.00 81.62 102 LYS A C 1
ATOM 812 O O . LYS A 1 102 ? 17.379 3.696 0.538 1.00 81.62 102 LYS A O 1
ATOM 817 N N . THR A 1 103 ? 15.550 2.487 1.051 1.00 83.31 103 THR A N 1
ATOM 818 C CA . THR A 1 103 ? 16.260 1.220 1.285 1.00 83.31 103 THR A CA 1
ATOM 819 C C . THR A 1 103 ? 16.949 0.729 0.014 1.00 83.31 103 THR A C 1
ATOM 821 O O . THR A 1 103 ? 18.128 0.386 0.052 1.00 83.31 103 THR A O 1
ATOM 824 N N . MET A 1 104 ? 16.259 0.768 -1.132 1.00 83.56 104 MET A N 1
ATOM 825 C CA . MET A 1 104 ? 16.842 0.385 -2.423 1.00 83.56 104 MET A CA 1
ATOM 826 C C . MET A 1 104 ? 18.027 1.278 -2.816 1.00 83.56 104 MET A C 1
ATOM 828 O O . MET A 1 104 ? 19.055 0.772 -3.258 1.00 83.56 104 MET A O 1
ATOM 832 N N . LEU A 1 105 ? 17.899 2.597 -2.647 1.00 86.56 105 LEU A N 1
ATOM 833 C CA . LEU A 1 105 ? 18.965 3.554 -2.963 1.00 86.56 105 LEU A CA 1
ATOM 834 C C . LEU A 1 105 ? 20.162 3.455 -2.005 1.00 86.56 105 LEU A C 1
ATOM 836 O O . LEU A 1 105 ? 21.270 3.831 -2.381 1.00 86.56 105 LEU A O 1
ATOM 840 N N . GLY A 1 106 ? 19.943 2.970 -0.780 1.00 86.12 106 GLY A N 1
ATOM 841 C CA . GLY A 1 106 ? 20.988 2.734 0.217 1.00 86.12 106 GLY A CA 1
ATOM 842 C C . GLY A 1 106 ? 21.761 1.424 0.032 1.00 86.12 106 GLY A C 1
ATOM 843 O O . GLY A 1 106 ? 22.771 1.224 0.704 1.00 86.12 106 GLY A O 1
ATOM 844 N N . ASP A 1 107 ? 21.317 0.535 -0.860 1.00 89.69 107 ASP A N 1
ATOM 845 C CA . ASP A 1 107 ? 21.999 -0.729 -1.141 1.00 89.69 107 ASP A CA 1
ATOM 846 C C . ASP A 1 107 ? 23.373 -0.480 -1.788 1.00 89.69 107 ASP A C 1
ATOM 848 O O . ASP A 1 107 ? 23.479 0.064 -2.889 1.00 89.69 107 ASP A O 1
ATOM 852 N N . ALA A 1 108 ? 24.444 -0.942 -1.134 1.00 91.12 108 ALA A N 1
ATOM 853 C CA . ALA A 1 108 ? 25.814 -0.836 -1.639 1.00 91.12 108 ALA A CA 1
ATOM 854 C C . ALA A 1 108 ? 26.005 -1.514 -3.013 1.00 91.12 108 ALA A C 1
ATOM 856 O O . ALA A 1 108 ? 26.883 -1.127 -3.786 1.00 91.12 108 ALA A O 1
ATOM 857 N N . GLY A 1 109 ? 25.175 -2.511 -3.339 1.00 92.94 109 GLY A N 1
ATOM 858 C CA . GLY A 1 109 ? 25.159 -3.195 -4.630 1.00 92.94 109 GLY A CA 1
ATOM 859 C C . GLY A 1 109 ? 24.311 -2.513 -5.708 1.00 92.94 109 GLY A C 1
ATOM 860 O O . GLY A 1 109 ? 24.313 -2.981 -6.848 1.00 92.94 109 GLY A O 1
ATOM 861 N N . PHE A 1 110 ? 23.597 -1.425 -5.398 1.00 90.00 110 PHE A N 1
ATOM 862 C CA . PHE A 1 110 ? 22.643 -0.792 -6.316 1.00 90.00 110 PHE A CA 1
ATOM 863 C C . PHE A 1 110 ? 23.274 -0.402 -7.659 1.00 90.00 110 PHE A C 1
ATOM 865 O O . PHE A 1 110 ? 22.761 -0.756 -8.719 1.00 90.00 110 PHE A O 1
ATOM 872 N N . LEU A 1 111 ? 24.437 0.257 -7.634 1.00 90.06 111 LEU A N 1
ATOM 873 C CA . LEU A 1 111 ? 25.125 0.666 -8.864 1.00 90.06 111 LEU A CA 1
ATOM 874 C C . LEU A 1 111 ? 25.560 -0.533 -9.709 1.00 90.06 111 LEU A C 1
ATOM 876 O O . LEU A 1 111 ? 25.446 -0.494 -10.931 1.00 90.06 111 LEU A O 1
ATOM 880 N N . LYS A 1 112 ? 26.007 -1.619 -9.066 1.00 92.38 112 LYS A N 1
ATOM 881 C CA . LYS A 1 112 ? 26.362 -2.855 -9.767 1.00 92.38 112 LYS A CA 1
ATOM 882 C C . LYS A 1 112 ? 25.145 -3.457 -10.468 1.00 92.38 112 LYS A C 1
ATOM 884 O O . LYS A 1 112 ? 25.236 -3.801 -11.639 1.00 92.38 112 LYS A O 1
ATOM 889 N N . LYS A 1 113 ? 23.987 -3.476 -9.801 1.00 91.44 113 LYS A N 1
ATOM 890 C CA . LYS A 1 113 ? 22.721 -3.933 -10.399 1.00 91.44 113 LYS A CA 1
ATOM 891 C C . LYS A 1 113 ? 22.325 -3.117 -11.635 1.00 91.44 113 LYS A C 1
ATOM 893 O O . LYS A 1 113 ? 21.818 -3.699 -12.585 1.00 91.44 113 LYS A O 1
ATOM 898 N N . LEU A 1 114 ? 22.564 -1.801 -11.644 1.00 89.75 114 LEU A N 1
ATOM 899 C CA . LEU A 1 114 ? 22.296 -0.952 -12.816 1.00 89.75 114 LEU A CA 1
ATOM 900 C C . LEU A 1 114 ? 23.264 -1.210 -13.978 1.00 89.75 114 LEU A C 1
ATOM 902 O O . LEU A 1 114 ? 22.858 -1.115 -15.136 1.00 89.75 114 LEU A O 1
ATOM 906 N N . MET A 1 115 ? 24.532 -1.500 -13.678 1.00 89.12 115 MET A N 1
ATOM 907 C CA . MET A 1 115 ? 25.544 -1.820 -14.693 1.00 89.12 115 MET A CA 1
ATOM 908 C C . MET A 1 115 ? 25.311 -3.198 -15.315 1.00 89.12 115 MET A C 1
ATOM 910 O O . MET A 1 115 ? 25.425 -3.346 -16.528 1.00 89.12 115 MET A O 1
ATOM 914 N N . ASP A 1 116 ? 24.935 -4.173 -14.489 1.00 92.75 116 ASP A N 1
ATOM 915 C CA . ASP A 1 116 ? 24.706 -5.563 -14.892 1.00 92.75 116 ASP A CA 1
ATOM 916 C C . ASP A 1 116 ? 23.271 -5.797 -15.413 1.00 92.75 116 ASP A C 1
ATOM 918 O O . ASP A 1 116 ? 22.888 -6.930 -15.708 1.00 92.75 116 ASP A O 1
ATOM 922 N N . TYR A 1 117 ? 22.449 -4.745 -15.513 1.00 91.75 117 TYR A N 1
ATOM 923 C CA . TYR A 1 117 ? 21.059 -4.853 -15.949 1.00 91.75 117 TYR A CA 1
ATOM 924 C C . TYR A 1 117 ? 20.967 -5.329 -17.407 1.00 91.75 117 TYR A C 1
ATOM 926 O O . TYR A 1 117 ? 21.488 -4.686 -18.324 1.00 91.75 117 TYR A O 1
ATOM 934 N N . ASP A 1 118 ? 20.260 -6.440 -17.632 1.00 91.12 118 ASP A N 1
ATOM 935 C CA . ASP A 1 118 ? 20.049 -7.021 -18.962 1.00 91.12 118 ASP A CA 1
ATOM 936 C C . ASP A 1 118 ? 19.065 -6.168 -19.781 1.00 91.12 118 ASP A C 1
ATOM 938 O O . ASP A 1 118 ? 17.856 -6.408 -19.834 1.00 91.12 118 ASP A O 1
ATOM 942 N N . LYS A 1 119 ? 19.609 -5.128 -20.416 1.00 87.31 119 LYS A N 1
ATOM 943 C CA . LYS A 1 119 ? 18.878 -4.167 -21.254 1.00 87.31 119 LYS A CA 1
ATOM 944 C C . LYS A 1 119 ? 18.219 -4.798 -22.492 1.00 87.31 119 LYS A C 1
ATOM 946 O O . LYS A 1 119 ? 17.327 -4.184 -23.075 1.00 87.31 119 LYS A O 1
ATOM 951 N N . ASP A 1 120 ? 18.641 -5.999 -22.887 1.00 87.25 120 ASP A N 1
ATOM 952 C CA . ASP A 1 120 ? 18.130 -6.694 -24.071 1.00 87.25 120 ASP A CA 1
ATOM 953 C C . ASP A 1 120 ? 16.855 -7.489 -23.718 1.00 87.25 120 ASP A C 1
ATOM 955 O O . ASP A 1 120 ? 16.008 -7.730 -24.576 1.00 87.25 120 ASP A O 1
ATOM 959 N N . LYS A 1 121 ? 16.657 -7.832 -22.434 1.00 86.62 121 LYS A N 1
ATOM 960 C CA . LYS A 1 121 ? 15.509 -8.619 -21.941 1.00 86.62 121 LYS A CA 1
ATOM 961 C C . LYS A 1 121 ? 14.472 -7.811 -21.165 1.00 86.62 121 LYS A C 1
ATOM 963 O O . LYS A 1 121 ? 13.782 -8.349 -20.299 1.00 86.62 121 LYS A O 1
ATOM 968 N N . ILE A 1 122 ? 14.320 -6.524 -21.470 1.00 87.69 122 ILE A N 1
ATOM 969 C CA . ILE A 1 122 ? 13.326 -5.675 -20.798 1.00 87.69 122 ILE A CA 1
ATOM 970 C C . ILE A 1 122 ? 11.901 -6.069 -21.245 1.00 87.69 122 ILE A C 1
ATOM 972 O O . ILE A 1 122 ? 11.562 -5.902 -22.426 1.00 87.69 122 ILE A O 1
ATOM 976 N N . PRO A 1 123 ? 11.020 -6.526 -20.327 1.00 86.69 123 PRO A N 1
ATOM 977 C CA . PRO A 1 123 ? 9.657 -6.919 -20.677 1.00 86.69 123 PRO A CA 1
ATOM 978 C C . PRO A 1 123 ? 8.804 -5.750 -21.184 1.00 86.69 123 PRO A C 1
ATOM 980 O O . PRO A 1 123 ? 8.899 -4.615 -20.710 1.00 86.69 123 PRO A O 1
ATOM 983 N N . ASP A 1 124 ? 7.876 -6.038 -22.097 1.00 84.56 124 ASP A N 1
ATOM 984 C CA . ASP A 1 124 ? 6.878 -5.074 -22.581 1.00 84.56 124 ASP A CA 1
ATOM 985 C C . ASP A 1 124 ? 6.025 -4.454 -21.474 1.00 84.56 124 ASP A C 1
ATOM 987 O O . ASP A 1 124 ? 5.681 -3.271 -21.522 1.00 84.56 124 ASP A O 1
ATOM 991 N N . SER A 1 125 ? 5.681 -5.251 -20.463 1.00 83.50 125 SER A N 1
ATOM 992 C CA . SER A 1 125 ? 4.935 -4.793 -19.291 1.00 83.50 125 SER A CA 1
ATOM 993 C C . SER A 1 125 ? 5.686 -3.693 -18.541 1.00 83.50 125 SER A C 1
ATOM 995 O O . SER A 1 125 ? 5.072 -2.697 -18.151 1.00 83.50 125 SER A O 1
ATOM 997 N N . THR A 1 126 ? 7.007 -3.824 -18.406 1.00 86.25 126 THR A N 1
ATOM 998 C CA . THR A 1 126 ? 7.873 -2.822 -17.781 1.00 86.25 126 THR A CA 1
ATOM 999 C C . THR A 1 126 ? 7.895 -1.531 -18.592 1.00 86.25 126 THR A C 1
ATOM 1001 O O . THR A 1 126 ? 7.683 -0.462 -18.023 1.00 86.25 126 THR A O 1
ATOM 1004 N N . LEU A 1 127 ? 8.047 -1.599 -19.921 1.00 87.38 127 LEU A N 1
ATOM 1005 C CA . LEU A 1 127 ? 8.032 -0.391 -20.761 1.00 87.38 127 LEU A CA 1
ATOM 1006 C C . LEU A 1 127 ? 6.676 0.325 -20.756 1.00 87.38 127 LEU A C 1
ATOM 1008 O O . LEU A 1 127 ? 6.628 1.555 -20.734 1.00 87.38 127 LEU A O 1
ATOM 1012 N N . ARG A 1 128 ? 5.561 -0.419 -20.722 1.00 88.00 128 ARG A N 1
ATOM 1013 C CA . ARG A 1 128 ? 4.222 0.178 -20.568 1.00 88.00 128 ARG A CA 1
ATOM 1014 C C . ARG A 1 128 ? 4.091 0.929 -19.246 1.00 88.00 128 ARG A C 1
ATOM 1016 O O . ARG A 1 128 ? 3.629 2.068 -19.244 1.00 88.00 128 ARG A O 1
ATOM 1023 N N . LYS A 1 129 ? 4.535 0.325 -18.136 1.00 85.25 129 LYS A N 1
ATOM 1024 C CA . LYS A 1 129 ? 4.577 0.991 -16.823 1.00 85.25 129 LYS A CA 1
ATOM 1025 C C . LYS A 1 129 ? 5.496 2.215 -16.843 1.00 85.25 129 LYS A C 1
ATOM 1027 O O . LYS A 1 129 ? 5.163 3.214 -16.215 1.00 85.25 129 LYS A O 1
ATOM 1032 N N . LEU A 1 130 ? 6.622 2.150 -17.556 1.00 89.44 130 LEU A N 1
ATOM 1033 C CA . LEU A 1 130 ? 7.607 3.227 -17.636 1.00 89.44 130 LEU A CA 1
ATOM 1034 C C . LEU A 1 130 ? 7.112 4.424 -18.461 1.00 89.44 130 LEU A C 1
ATOM 1036 O O . LEU A 1 130 ? 7.388 5.571 -18.107 1.00 89.44 130 LEU A O 1
ATOM 1040 N N . LYS A 1 131 ? 6.322 4.178 -19.514 1.00 89.81 131 LYS A N 1
ATOM 1041 C CA . LYS A 1 131 ? 5.805 5.211 -20.426 1.00 89.81 131 LYS A CA 1
ATOM 1042 C C . LYS A 1 131 ? 5.109 6.370 -19.702 1.00 89.81 131 LYS A C 1
ATOM 1044 O O . LYS A 1 131 ? 5.353 7.522 -20.046 1.00 89.81 131 LYS A O 1
ATOM 1049 N N . LYS A 1 132 ? 4.334 6.086 -18.647 1.00 89.31 132 LYS A N 1
ATOM 1050 C CA . LYS A 1 132 ? 3.651 7.121 -17.843 1.00 89.31 132 LYS A CA 1
ATOM 1051 C C . LYS A 1 132 ? 4.616 8.121 -17.184 1.00 89.31 132 LYS A C 1
ATOM 1053 O O . LYS A 1 132 ? 4.233 9.257 -16.934 1.00 89.31 132 LYS A O 1
ATOM 1058 N N . TYR A 1 133 ? 5.851 7.702 -16.894 1.00 90.12 133 TYR A N 1
ATOM 1059 C CA . TYR A 1 133 ? 6.895 8.572 -16.353 1.00 90.12 133 TYR A CA 1
ATOM 1060 C C . TYR A 1 133 ? 7.667 9.267 -17.470 1.00 90.12 133 TYR A C 1
ATOM 1062 O O . TYR A 1 133 ? 7.927 10.455 -17.364 1.00 90.12 133 TYR A O 1
ATOM 1070 N N . ILE A 1 134 ? 7.993 8.566 -18.558 1.00 92.81 134 ILE A N 1
ATOM 1071 C CA . ILE A 1 134 ? 8.730 9.148 -19.694 1.00 92.81 134 ILE A CA 1
ATOM 1072 C C . ILE A 1 134 ? 7.967 10.314 -20.332 1.00 92.81 134 ILE A C 1
ATOM 1074 O O . ILE A 1 134 ? 8.582 11.329 -20.665 1.00 92.81 134 ILE A O 1
ATOM 1078 N N . ASP A 1 135 ? 6.644 10.181 -20.447 1.00 92.06 135 ASP A N 1
ATOM 1079 C CA . ASP A 1 135 ? 5.758 11.206 -21.007 1.00 92.06 135 ASP A CA 1
ATOM 1080 C C . ASP A 1 135 ? 5.459 12.346 -20.004 1.00 92.06 135 ASP A C 1
ATOM 1082 O O . ASP A 1 135 ? 4.852 13.353 -20.369 1.00 92.06 135 ASP A O 1
ATOM 1086 N N . ASN A 1 136 ? 5.872 12.221 -18.735 1.00 91.94 136 ASN A N 1
ATOM 1087 C CA . ASN A 1 136 ? 5.617 13.235 -17.716 1.00 91.94 136 ASN A CA 1
ATOM 1088 C C . ASN A 1 136 ? 6.580 14.429 -17.886 1.00 91.94 136 ASN A C 1
ATOM 1090 O O . ASN A 1 136 ? 7.795 14.254 -17.756 1.00 91.94 136 ASN A O 1
ATOM 1094 N N . PRO A 1 137 ? 6.078 15.668 -18.064 1.00 91.50 137 PRO A N 1
ATOM 1095 C CA . PRO A 1 137 ? 6.923 16.852 -18.252 1.00 91.50 137 PRO A CA 1
ATOM 1096 C C . PRO A 1 137 ? 7.773 17.209 -17.023 1.00 91.50 137 PRO A C 1
ATOM 1098 O O . PRO A 1 137 ? 8.713 17.993 -17.130 1.00 91.50 137 PRO A O 1
ATOM 1101 N N . LYS A 1 138 ? 7.471 16.641 -15.848 1.00 90.31 138 LYS A N 1
ATOM 1102 C CA . LYS A 1 138 ? 8.288 16.786 -14.634 1.00 90.31 138 LYS A CA 1
ATOM 1103 C C . LYS A 1 138 ? 9.435 15.774 -14.560 1.00 90.31 138 LYS A C 1
ATOM 1105 O O . LYS A 1 138 ? 10.358 15.968 -13.776 1.00 90.31 138 LYS A O 1
ATOM 1110 N N . PHE A 1 139 ? 9.400 14.712 -15.365 1.00 90.19 139 PHE A N 1
ATOM 1111 C CA . PHE A 1 139 ? 10.411 13.654 -15.394 1.00 90.19 139 PHE A CA 1
ATOM 1112 C C . PHE A 1 139 ? 11.350 13.831 -16.595 1.00 90.19 139 PHE A C 1
ATOM 1114 O O . PHE A 1 139 ? 11.491 12.980 -17.477 1.00 90.19 139 PHE A O 1
ATOM 1121 N N . VAL A 1 140 ? 11.987 14.998 -16.636 1.00 90.75 140 VAL A N 1
ATOM 1122 C CA . VAL A 1 140 ? 12.928 15.391 -17.686 1.00 90.75 140 VAL A CA 1
ATOM 1123 C C . VAL A 1 140 ? 14.246 15.776 -17.025 1.00 90.75 140 VAL A C 1
ATOM 1125 O O . VAL A 1 140 ? 14.254 16.322 -15.921 1.00 90.75 140 VAL A O 1
ATOM 1128 N N . VAL A 1 141 ? 15.361 15.459 -17.681 1.00 91.69 141 VAL A N 1
ATOM 1129 C CA . VAL A 1 141 ? 16.721 15.606 -17.142 1.00 91.69 141 VAL A CA 1
ATOM 1130 C C . VAL A 1 141 ? 16.962 17.018 -16.603 1.00 91.69 141 VAL A C 1
ATOM 1132 O O . VAL A 1 141 ? 17.380 17.170 -15.458 1.00 91.69 141 VAL A O 1
ATOM 1135 N N . GLU A 1 142 ? 16.619 18.041 -17.384 1.00 92.81 142 GLU A N 1
ATOM 1136 C CA . GLU A 1 142 ? 16.846 19.452 -17.055 1.00 92.81 142 GLU A CA 1
ATOM 1137 C C . GLU A 1 142 ? 15.954 19.935 -15.902 1.00 92.81 142 GLU A C 1
ATOM 1139 O O . GLU A 1 142 ? 16.306 20.869 -15.182 1.00 92.81 142 GLU A O 1
ATOM 1144 N N . VAL A 1 143 ? 14.785 19.311 -15.720 1.00 92.19 143 VAL A N 1
ATOM 1145 C CA . VAL A 1 143 ? 13.858 19.628 -14.624 1.00 92.19 143 VAL A CA 1
ATOM 1146 C C . VAL A 1 143 ? 14.339 18.985 -13.327 1.00 92.19 143 VAL A C 1
ATOM 1148 O O . VAL A 1 143 ? 14.412 19.655 -12.299 1.00 92.19 143 VAL A O 1
ATOM 1151 N N . VAL A 1 144 ? 14.716 17.705 -13.375 1.00 90.88 144 VAL A N 1
ATOM 1152 C CA . VAL A 1 144 ? 15.162 16.948 -12.196 1.00 90.88 144 VAL A CA 1
ATOM 1153 C C . VAL A 1 144 ? 16.523 17.431 -11.696 1.00 90.88 144 VAL A C 1
ATOM 1155 O O . VAL A 1 144 ? 16.744 17.485 -10.487 1.00 90.88 144 VAL A O 1
ATOM 1158 N N . GLU A 1 145 ? 17.411 17.861 -12.595 1.00 92.31 145 GLU A N 1
ATOM 1159 C CA . GLU A 1 145 ? 18.723 18.418 -12.242 1.00 92.31 145 GLU A CA 1
ATOM 1160 C C . GLU A 1 145 ? 18.629 19.632 -11.308 1.00 92.31 145 GLU A C 1
ATOM 1162 O O . GLU A 1 145 ? 19.471 19.784 -10.421 1.00 92.31 145 GLU A O 1
ATOM 1167 N N . LYS A 1 146 ? 17.580 20.455 -11.448 1.00 92.75 146 LYS A N 1
ATOM 1168 C CA . LYS A 1 146 ? 17.343 21.617 -10.575 1.00 92.75 146 LYS A CA 1
ATOM 1169 C C . LYS A 1 146 ? 17.048 21.227 -9.125 1.00 92.75 146 LYS A C 1
ATOM 1171 O O . LYS A 1 146 ? 17.244 22.047 -8.236 1.00 92.75 146 LYS A O 1
ATOM 1176 N N . VAL A 1 147 ? 16.577 20.001 -8.892 1.00 91.12 147 VAL A N 1
ATOM 1177 C CA . VAL A 1 147 ? 16.237 19.477 -7.560 1.00 91.12 147 VAL A CA 1
ATOM 1178 C C . VAL A 1 147 ? 17.363 18.600 -7.013 1.00 91.12 147 VAL A C 1
ATOM 1180 O O . VAL A 1 147 ? 17.727 18.718 -5.846 1.00 91.12 147 VAL A O 1
ATOM 1183 N N . SER A 1 148 ? 17.933 17.717 -7.840 1.00 89.81 148 SER A N 1
ATOM 1184 C CA . SER A 1 148 ? 19.016 16.822 -7.432 1.00 89.81 148 SER A CA 1
ATOM 1185 C C . SER A 1 148 ? 19.920 16.437 -8.600 1.00 89.81 148 SER A C 1
ATOM 1187 O O . SER A 1 148 ? 19.523 15.734 -9.535 1.00 89.81 148 SER A O 1
ATOM 1189 N N . LYS A 1 149 ? 21.197 16.821 -8.486 1.00 86.88 149 LYS A N 1
ATOM 1190 C CA . LYS A 1 149 ? 22.250 16.442 -9.440 1.00 86.88 149 LYS A CA 1
ATOM 1191 C C . LYS A 1 149 ? 22.489 14.932 -9.479 1.00 86.88 149 LYS A C 1
ATOM 1193 O O . LYS A 1 149 ? 22.810 14.404 -10.535 1.00 86.88 149 LYS A O 1
ATOM 1198 N N . ALA A 1 150 ? 22.306 14.229 -8.359 1.00 84.25 150 ALA A N 1
ATOM 1199 C CA . ALA A 1 150 ? 22.433 12.772 -8.316 1.00 84.25 150 ALA A CA 1
ATOM 1200 C C . ALA A 1 150 ? 21.272 12.084 -9.057 1.00 84.25 150 ALA A C 1
ATOM 1202 O O . ALA A 1 150 ? 21.486 11.136 -9.813 1.00 84.25 150 ALA A O 1
ATOM 1203 N N . CYS A 1 151 ? 20.048 12.608 -8.916 1.00 87.56 151 CYS A N 1
ATOM 1204 C CA . CYS A 1 151 ? 18.877 12.069 -9.610 1.00 87.56 151 CYS A CA 1
ATOM 1205 C C . CYS A 1 151 ? 18.942 12.266 -11.127 1.00 87.56 151 CYS A C 1
ATOM 1207 O O . CYS A 1 151 ? 18.424 11.430 -11.864 1.00 87.56 151 CYS A O 1
ATOM 1209 N N . ARG A 1 152 ? 19.626 13.313 -11.607 1.00 91.31 152 ARG A N 1
ATOM 1210 C CA . ARG A 1 152 ? 19.882 13.540 -13.039 1.00 91.31 152 ARG A CA 1
ATOM 1211 C C . ARG A 1 152 ? 20.442 12.292 -13.726 1.00 91.31 152 ARG A C 1
ATOM 1213 O O . ARG A 1 152 ? 19.914 11.879 -14.755 1.00 91.31 152 ARG A O 1
ATOM 1220 N N . SER A 1 153 ? 21.467 11.670 -13.142 1.00 90.19 153 SER A N 1
ATOM 1221 C CA . SER A 1 153 ? 22.114 10.478 -13.706 1.00 90.19 153 SER A CA 1
ATOM 1222 C C . SER A 1 153 ? 21.160 9.284 -13.781 1.00 90.19 153 SER A C 1
ATOM 1224 O O . SER A 1 153 ? 21.160 8.559 -14.774 1.00 90.19 153 SER A O 1
ATOM 1226 N N . MET A 1 154 ? 20.294 9.112 -12.776 1.00 90.94 154 MET A N 1
ATOM 1227 C CA . MET A 1 154 ? 19.279 8.053 -12.776 1.00 90.94 154 MET A CA 1
ATOM 1228 C C . MET A 1 154 ? 18.219 8.284 -13.859 1.00 90.94 154 MET A C 1
ATOM 1230 O O . MET A 1 154 ? 17.885 7.362 -14.598 1.00 90.94 154 MET A O 1
ATOM 1234 N N . VAL A 1 155 ? 17.735 9.520 -14.020 1.00 93.31 155 VAL A N 1
ATOM 1235 C CA . VAL A 1 155 ? 16.769 9.866 -15.081 1.00 93.31 155 VAL A CA 1
ATOM 1236 C C . VAL A 1 155 ? 17.372 9.653 -16.468 1.00 93.31 155 VAL A C 1
ATOM 1238 O O . VAL A 1 155 ? 16.704 9.119 -17.354 1.00 93.31 155 VAL A O 1
ATOM 1241 N N . MET A 1 156 ? 18.641 10.030 -16.655 1.00 92.31 156 MET A N 1
ATOM 1242 C CA . MET A 1 156 ? 19.371 9.763 -17.895 1.00 92.31 156 MET A CA 1
ATOM 1243 C C . MET A 1 156 ? 19.450 8.265 -18.193 1.00 92.31 156 MET A C 1
ATOM 1245 O O . MET A 1 156 ? 19.137 7.861 -19.310 1.00 92.31 156 MET A O 1
ATOM 1249 N N . TRP A 1 157 ? 19.809 7.445 -17.200 1.00 93.50 157 TRP A N 1
ATOM 1250 C CA . TRP A 1 157 ? 19.876 5.989 -17.347 1.00 93.50 157 TRP A CA 1
ATOM 1251 C C . TRP A 1 157 ? 18.517 5.400 -17.741 1.00 93.50 157 TRP A C 1
ATOM 1253 O O . TRP A 1 157 ? 18.425 4.674 -18.727 1.00 93.50 157 TRP A O 1
ATOM 1263 N N . VAL A 1 158 ? 17.441 5.783 -17.046 1.00 93.44 158 VAL A N 1
ATOM 1264 C CA . VAL A 1 158 ? 16.080 5.295 -17.329 1.00 93.44 158 VAL A CA 1
ATOM 1265 C C . VAL A 1 158 ? 15.647 5.638 -18.758 1.00 93.44 158 VAL A C 1
ATOM 1267 O O . VAL A 1 158 ? 15.122 4.784 -19.474 1.00 93.44 158 VAL A O 1
ATOM 1270 N N . ARG A 1 159 ? 15.900 6.875 -19.205 1.00 92.19 159 ARG A N 1
ATOM 1271 C CA . ARG A 1 159 ? 15.594 7.304 -20.579 1.00 92.19 159 ARG A CA 1
ATOM 1272 C C . ARG A 1 159 ? 16.447 6.585 -21.621 1.00 92.19 159 ARG A C 1
ATOM 1274 O O . ARG A 1 159 ? 15.929 6.231 -22.677 1.00 92.19 159 ARG A O 1
ATOM 1281 N N . ALA A 1 160 ? 17.725 6.348 -21.330 1.00 92.69 160 ALA A N 1
ATOM 1282 C CA . ALA A 1 160 ? 18.604 5.583 -22.208 1.00 92.69 160 ALA A CA 1
ATOM 1283 C C . ALA A 1 160 ? 18.117 4.134 -22.370 1.00 92.69 160 ALA A C 1
ATOM 1285 O O . ALA A 1 160 ? 18.119 3.627 -23.489 1.00 92.69 160 ALA A O 1
ATOM 1286 N N . MET A 1 161 ? 17.638 3.500 -21.294 1.00 92.50 161 MET A N 1
ATOM 1287 C CA . MET A 1 161 ? 17.078 2.144 -21.345 1.00 92.50 161 MET A CA 1
ATOM 1288 C C . MET A 1 161 ? 15.773 2.077 -22.150 1.00 92.50 161 MET A C 1
ATOM 1290 O O . MET A 1 161 ? 15.623 1.181 -22.977 1.00 92.50 161 MET A O 1
ATOM 1294 N N . ASP A 1 162 ? 14.857 3.040 -21.979 1.00 91.38 162 ASP A N 1
ATOM 1295 C CA . ASP A 1 162 ? 13.631 3.123 -22.794 1.00 91.38 162 ASP A CA 1
ATOM 1296 C C . ASP A 1 162 ? 13.956 3.320 -24.285 1.00 91.38 162 ASP A C 1
ATOM 1298 O O . ASP A 1 162 ? 13.424 2.605 -25.138 1.00 91.38 162 ASP A O 1
ATOM 1302 N N . LEU A 1 163 ? 14.880 4.236 -24.604 1.00 90.38 163 LEU A N 1
ATOM 1303 C CA . LEU A 1 163 ? 15.317 4.472 -25.980 1.00 90.38 163 LEU A CA 1
ATOM 1304 C C . LEU A 1 163 ? 15.975 3.225 -26.579 1.00 90.38 163 LEU A C 1
ATOM 1306 O O . LEU A 1 163 ? 15.623 2.828 -27.691 1.00 90.38 163 LEU A O 1
ATOM 1310 N N . TYR A 1 164 ? 16.894 2.593 -25.842 1.00 91.62 164 TYR A N 1
ATOM 1311 C CA . TYR A 1 164 ? 17.562 1.369 -26.274 1.00 91.62 164 TYR A CA 1
ATOM 1312 C C . TYR A 1 164 ? 16.546 0.269 -26.577 1.00 91.62 164 TYR A C 1
ATOM 1314 O O . TYR A 1 164 ? 16.568 -0.282 -27.674 1.00 91.62 164 TYR A O 1
ATOM 1322 N N . ALA A 1 165 ? 15.612 -0.001 -25.661 1.00 90.00 165 ALA A N 1
ATOM 1323 C CA . ALA A 1 165 ? 14.615 -1.055 -25.827 1.00 90.00 165 ALA A CA 1
ATOM 1324 C C . ALA A 1 165 ? 13.695 -0.814 -27.038 1.00 90.00 165 ALA A C 1
ATOM 1326 O O . ALA A 1 165 ? 13.389 -1.747 -27.785 1.00 90.00 165 ALA A O 1
ATOM 1327 N N . ARG A 1 166 ? 13.280 0.439 -27.281 1.00 86.69 166 ARG A N 1
ATOM 1328 C CA . ARG A 1 166 ? 12.483 0.806 -28.469 1.00 86.69 166 ARG A CA 1
ATOM 1329 C C . ARG A 1 166 ? 13.255 0.593 -29.765 1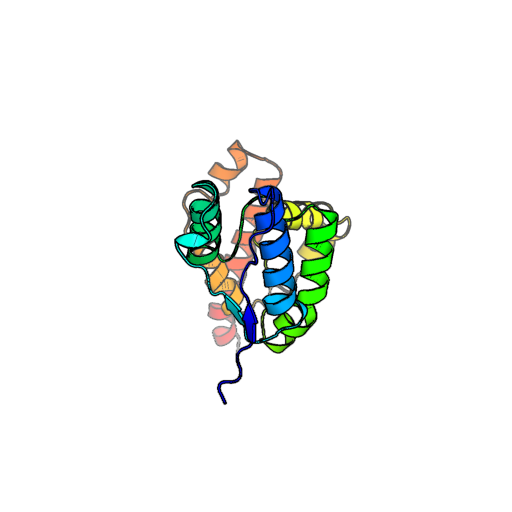.00 86.69 166 ARG A C 1
ATOM 1331 O O . ARG A 1 166 ? 12.712 0.037 -30.722 1.00 86.69 166 ARG A O 1
ATOM 1338 N N . VAL A 1 167 ? 14.511 1.044 -29.797 1.00 87.19 167 VAL A N 1
ATOM 1339 C CA . VAL A 1 167 ? 15.377 0.887 -30.968 1.00 87.19 167 VAL A CA 1
ATOM 1340 C C . VAL A 1 167 ? 15.627 -0.594 -31.214 1.00 87.19 167 VAL A C 1
ATOM 1342 O O . VAL A 1 167 ? 15.332 -1.056 -32.310 1.00 87.19 167 VAL A O 1
ATOM 1345 N N . TYR A 1 168 ? 16.064 -1.343 -30.199 1.00 86.19 168 TYR A N 1
ATOM 1346 C CA . TYR A 1 168 ? 16.359 -2.775 -30.273 1.00 86.19 168 TYR A CA 1
ATOM 1347 C C . TYR A 1 168 ? 15.227 -3.560 -30.946 1.00 86.19 168 TYR A C 1
ATOM 1349 O O . TYR A 1 168 ? 15.460 -4.222 -31.949 1.00 86.19 168 TYR A O 1
ATOM 1357 N N . ARG A 1 169 ? 13.979 -3.366 -30.508 1.00 80.38 169 ARG A N 1
ATOM 1358 C CA . ARG A 1 169 ? 12.800 -4.034 -31.095 1.00 80.38 169 ARG A CA 1
ATOM 1359 C C . ARG A 1 169 ? 12.491 -3.629 -32.533 1.00 80.38 169 ARG A C 1
ATOM 1361 O O . ARG A 1 169 ? 11.857 -4.378 -33.265 1.00 80.38 169 ARG A O 1
ATOM 1368 N N . THR A 1 170 ? 12.912 -2.436 -32.942 1.00 79.94 170 THR A N 1
ATOM 1369 C CA . THR A 1 170 ? 12.729 -1.952 -34.317 1.00 79.94 170 THR A CA 1
ATOM 1370 C C . THR A 1 170 ? 13.816 -2.483 -35.257 1.00 79.94 170 THR A C 1
ATOM 1372 O O . THR A 1 170 ? 13.557 -2.670 -36.448 1.00 79.94 170 THR A O 1
ATOM 1375 N N . VAL A 1 171 ? 15.038 -2.700 -34.753 1.00 80.19 171 VAL A N 1
ATOM 1376 C CA . VAL A 1 171 ? 16.173 -3.198 -35.553 1.00 80.19 171 VAL A CA 1
ATOM 1377 C C . VAL A 1 171 ? 16.370 -4.710 -35.503 1.00 80.19 171 VAL A C 1
ATOM 1379 O O . VAL A 1 171 ? 16.890 -5.243 -36.475 1.00 80.19 171 VAL A O 1
ATOM 1382 N N . GLU A 1 172 ? 15.958 -5.413 -34.450 1.00 75.50 172 GLU A N 1
ATOM 1383 C CA . GLU A 1 172 ? 16.093 -6.875 -34.339 1.00 75.50 172 GLU A CA 1
ATOM 1384 C C . GLU A 1 172 ? 15.466 -7.628 -35.534 1.00 75.50 172 GLU A C 1
ATOM 1386 O O . GLU A 1 172 ? 16.184 -8.408 -36.161 1.00 75.50 172 GLU A O 1
ATOM 1391 N N . PRO A 1 173 ? 14.233 -7.318 -35.992 1.00 71.56 173 PRO A N 1
ATOM 1392 C CA . PRO A 1 173 ? 13.649 -7.974 -37.168 1.00 71.56 173 PRO A CA 1
ATOM 1393 C C . PRO A 1 173 ? 14.370 -7.647 -38.483 1.00 71.56 173 PRO A C 1
ATOM 1395 O O . PRO A 1 173 ? 14.150 -8.313 -39.485 1.00 71.56 173 PRO A O 1
ATOM 1398 N N . LYS A 1 174 ? 15.195 -6.591 -38.505 1.00 72.44 174 LYS A N 1
ATOM 1399 C CA . LYS A 1 174 ? 15.941 -6.131 -39.689 1.00 72.44 174 LYS A CA 1
ATOM 1400 C C . LYS A 1 174 ? 17.366 -6.685 -39.752 1.00 72.44 174 LYS A C 1
ATOM 1402 O O . LYS A 1 174 ? 18.083 -6.389 -40.703 1.00 72.44 174 LYS A O 1
ATOM 1407 N N . ARG A 1 175 ? 17.802 -7.392 -38.706 1.00 63.66 175 ARG A N 1
ATOM 1408 C CA . ARG A 1 175 ? 19.128 -8.021 -38.604 1.00 63.66 175 ARG A CA 1
ATOM 1409 C C . ARG A 1 175 ? 19.103 -9.520 -38.920 1.00 63.66 175 ARG A C 1
ATOM 1411 O O . ARG A 1 175 ? 20.183 -10.093 -39.038 1.00 63.66 175 ARG A O 1
ATOM 1418 N N . ALA A 1 176 ? 17.913 -10.118 -39.004 1.00 51.34 176 ALA A N 1
ATOM 1419 C CA . ALA A 1 176 ? 17.681 -11.511 -39.380 1.00 51.34 176 ALA A CA 1
ATOM 1420 C C . ALA A 1 176 ? 17.580 -11.686 -40.901 1.00 51.34 176 ALA A C 1
ATOM 1422 O O . ALA A 1 176 ? 17.147 -10.722 -41.575 1.00 51.34 176 ALA A O 1
#

Radius of gyration: 23.03 Å; chains: 1; bounding box: 52×43×69 Å

Secondary structure (DSSP, 8-state):
----EEEE----TT--HHHHHHHHHHHHIIIIIS---EEEE--GGG-SSTHHHHHHHHHHHHS--TT-S-HHHHHHHHHHHHHHHHHTT--TT----HHHHHHHHH-TTHHHHHHS--TTS--HHHHHHHHHHHT-TTSSHHHHHTT-HHHHHHHHHHHHHHHHHHHHHHHGGGT-

pLDDT: mean 88.27, std 9.3, range [41.0, 97.5]

Sequence (176 aa):
MSAYKCFQIELTRGYDYSAFREDLKKLYDVAGVKGENTVFLFTDTQIVVEEFLEDINNILNSGEVPNLFEPEEYEAVLNGTRPLAKEAGIPEGDRPDWPSAKTMLGDAGFLKKLMDYDKDKIPDSTLRKLKKYIDNPKFVVEVVEKVSKACRSMVMWVRAMDLYARVYRTVEPKRA